Protein AF-A0A0F9T1Z7-F1 (afdb_monomer_lite)

Secondary structure (DSSP, 8-state):
-HHHHHHHHHHH-HHHHS-PPP----HHHHHHHHHHHHHHHHHHHHHHHHT-----HHHHTSSS--TTHHHHHTT---SSSSPPTT----S-SS--

Structure (mmCIF, N/CA/C/O backbone):
data_AF-A0A0F9T1Z7-F1
#
_entry.id   AF-A0A0F9T1Z7-F1
#
loop_
_atom_site.group_PDB
_atom_site.id
_atom_site.type_symbol
_atom_site.label_atom_id
_atom_site.label_alt_id
_atom_site.label_comp_id
_atom_site.label_asym_id
_atom_site.label_entity_id
_atom_site.label_seq_id
_atom_site.pdbx_PDB_ins_cod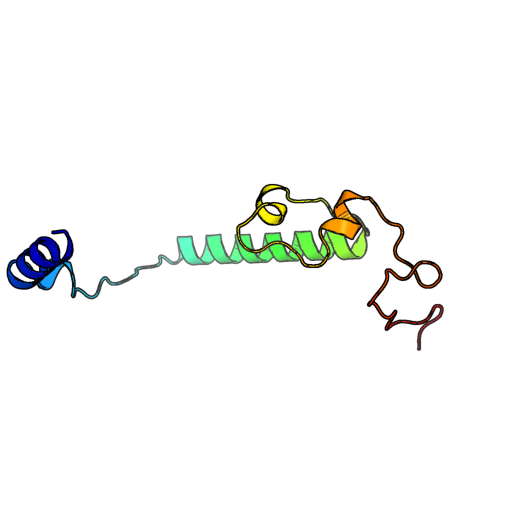e
_atom_site.Cartn_x
_atom_site.Cartn_y
_atom_site.Cartn_z
_atom_site.occupancy
_atom_site.B_iso_or_equiv
_atom_site.auth_seq_id
_atom_site.auth_comp_id
_atom_site.auth_asym_id
_atom_site.auth_atom_id
_atom_site.pdbx_PDB_model_num
ATOM 1 N N . MET A 1 1 ? -33.522 -20.330 5.017 1.00 64.75 1 MET A N 1
ATOM 2 C CA . MET A 1 1 ? -33.971 -18.917 5.010 1.00 64.75 1 MET A CA 1
ATOM 3 C C . MET A 1 1 ? -33.042 -18.062 5.872 1.00 64.75 1 MET A C 1
ATOM 5 O O . MET A 1 1 ? -33.165 -18.065 7.090 1.00 64.75 1 MET A O 1
ATOM 9 N N . PHE A 1 2 ? -32.063 -17.381 5.273 1.00 84.44 2 PHE A N 1
ATOM 10 C CA . PHE A 1 2 ? -31.152 -16.493 6.012 1.00 84.44 2 PHE A CA 1
ATOM 11 C C . PHE A 1 2 ? -31.786 -15.115 6.264 1.00 84.44 2 PHE A C 1
ATOM 13 O O . PHE A 1 2 ? -31.840 -14.679 7.407 1.00 84.44 2 PHE A O 1
ATOM 20 N N . GLY A 1 3 ? -32.390 -14.509 5.234 1.00 88.56 3 GLY A N 1
ATOM 21 C CA . GLY A 1 3 ? -33.011 -13.182 5.331 1.00 88.56 3 GLY A CA 1
ATOM 22 C C . GLY A 1 3 ? -34.116 -13.069 6.386 1.00 88.56 3 GLY A C 1
ATOM 23 O O . GLY A 1 3 ? -34.127 -12.110 7.141 1.00 88.56 3 GLY A O 1
ATOM 24 N N . ALA A 1 4 ? -34.987 -14.076 6.521 1.00 91.88 4 ALA A N 1
ATOM 25 C CA . ALA A 1 4 ? -36.048 -14.062 7.537 1.00 91.88 4 ALA A CA 1
ATOM 26 C C . ALA A 1 4 ? -35.505 -14.097 8.979 1.00 91.88 4 ALA A C 1
ATOM 28 O O . ALA A 1 4 ? -36.084 -13.487 9.872 1.00 91.88 4 ALA A O 1
ATOM 29 N N . ARG A 1 5 ? -34.377 -14.788 9.206 1.00 90.69 5 ARG A N 1
ATOM 30 C CA . ARG A 1 5 ? -33.713 -14.830 10.519 1.00 90.69 5 ARG A CA 1
ATOM 31 C C . ARG A 1 5 ? -33.014 -13.511 10.830 1.00 90.69 5 ARG A C 1
ATOM 33 O O . ARG A 1 5 ? -33.138 -13.026 11.944 1.00 90.69 5 ARG A O 1
ATOM 40 N N . LEU A 1 6 ? -32.338 -12.928 9.839 1.00 92.38 6 LEU A N 1
ATOM 41 C CA . LEU A 1 6 ? -31.686 -11.626 9.976 1.00 92.38 6 LEU A CA 1
ATOM 42 C C . LEU A 1 6 ? -32.707 -10.510 10.225 1.00 92.38 6 LEU A C 1
ATOM 44 O O . LEU A 1 6 ? -32.510 -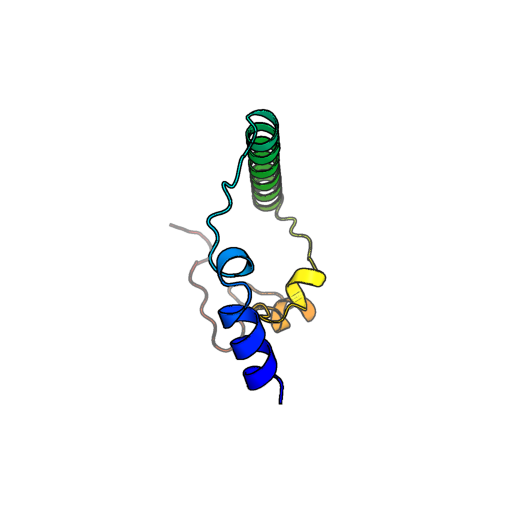9.700 11.118 1.00 92.38 6 LEU A O 1
ATOM 48 N N . LEU A 1 7 ? -33.820 -10.496 9.485 1.00 93.25 7 LEU A N 1
ATOM 49 C CA . LEU A 1 7 ? -34.882 -9.510 9.682 1.00 93.25 7 LEU A CA 1
ATOM 50 C C . LEU A 1 7 ? -35.472 -9.607 11.091 1.00 93.25 7 LEU A C 1
ATOM 52 O O . LEU A 1 7 ? -35.624 -8.585 11.750 1.00 93.25 7 LEU A O 1
ATOM 56 N N . LYS A 1 8 ? -35.745 -10.830 11.561 1.00 94.44 8 LYS A N 1
ATOM 57 C CA . LYS A 1 8 ? -36.222 -11.069 12.924 1.00 94.44 8 LYS A CA 1
ATOM 58 C C . LYS A 1 8 ? -35.234 -10.533 13.970 1.00 94.44 8 LYS A C 1
ATOM 60 O O . LYS A 1 8 ? -35.646 -9.798 14.860 1.00 94.44 8 LYS A O 1
ATOM 65 N N . ASP A 1 9 ? -33.944 -10.826 13.827 1.00 94.44 9 ASP A N 1
ATOM 66 C CA . ASP A 1 9 ? -32.916 -10.371 14.774 1.00 94.44 9 ASP A CA 1
ATOM 67 C C . ASP A 1 9 ? -32.728 -8.841 14.745 1.00 94.44 9 ASP A C 1
ATOM 69 O O . ASP A 1 9 ? -32.607 -8.216 15.794 1.00 94.44 9 ASP A O 1
ATOM 73 N N . ILE A 1 10 ? -32.809 -8.208 13.567 1.00 94.38 10 ILE A N 1
ATOM 74 C CA . ILE A 1 10 ? -32.801 -6.740 13.434 1.00 94.38 10 ILE A CA 1
ATOM 75 C C . ILE A 1 10 ? -34.020 -6.119 14.126 1.00 94.38 10 ILE A C 1
ATOM 77 O O . ILE A 1 10 ? -33.889 -5.082 14.770 1.00 94.38 10 ILE A O 1
ATOM 81 N N . THR A 1 11 ? -35.204 -6.732 14.008 1.00 93.25 11 THR A N 1
ATOM 82 C CA . THR A 1 11 ? -36.411 -6.231 14.685 1.00 93.25 11 THR A CA 1
ATOM 83 C C . THR A 1 11 ? -36.381 -6.451 16.195 1.00 93.25 11 THR A C 1
ATOM 85 O O . THR A 1 11 ? -36.933 -5.638 16.928 1.00 93.25 11 THR A O 1
ATOM 88 N N . GLU A 1 12 ? -35.749 -7.529 16.665 1.00 95.50 12 GLU A N 1
ATOM 89 C CA . GLU A 1 12 ? -35.660 -7.866 18.090 1.00 95.50 12 GLU A CA 1
ATOM 90 C C . GLU A 1 12 ? -34.543 -7.092 18.808 1.00 95.50 12 GLU A C 1
ATOM 92 O O . GLU A 1 12 ? -34.658 -6.852 20.008 1.00 95.50 12 GLU A O 1
ATOM 97 N N . ARG A 1 13 ? -33.472 -6.705 18.097 1.00 93.12 13 ARG A N 1
ATOM 98 C CA . ARG A 1 13 ? -32.280 -6.030 18.650 1.00 93.12 13 ARG A CA 1
ATOM 99 C C . ARG A 1 13 ? -31.760 -4.906 17.736 1.00 93.12 13 ARG A C 1
ATOM 101 O O . ARG A 1 13 ? -30.600 -4.948 17.301 1.00 93.12 13 ARG A O 1
ATOM 108 N N . PRO A 1 14 ? -32.582 -3.899 17.397 1.00 91.25 14 PRO A N 1
ATOM 109 C CA . PRO A 1 14 ? -32.208 -2.857 16.439 1.00 91.25 14 PRO A CA 1
ATOM 110 C C . PRO A 1 14 ? -30.951 -2.075 16.852 1.00 91.25 14 PRO A C 1
ATOM 112 O O . PRO A 1 14 ? -30.139 -1.720 15.999 1.00 91.25 14 PRO A O 1
ATOM 115 N N . GLU A 1 15 ? -30.722 -1.869 18.148 1.00 90.75 15 GLU A N 1
ATOM 116 C CA . GLU A 1 15 ? -29.550 -1.185 18.709 1.0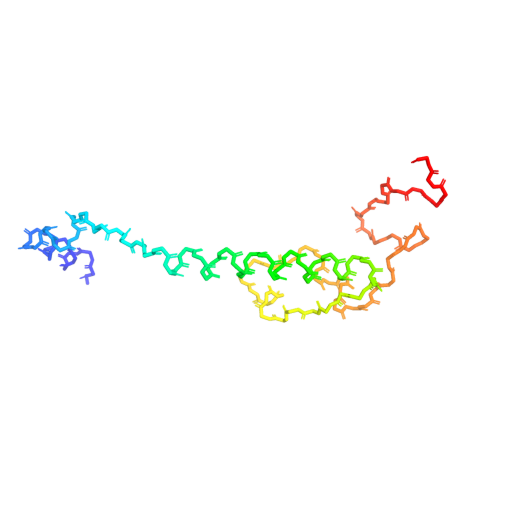0 90.75 15 GLU A CA 1
ATOM 117 C C . GLU A 1 15 ? -28.219 -1.911 18.467 1.00 90.75 15 GLU A C 1
ATOM 119 O O . GLU A 1 15 ? -27.156 -1.292 18.514 1.00 90.75 15 GLU A O 1
ATOM 124 N N . PHE A 1 16 ? -28.247 -3.217 18.189 1.00 89.31 16 PHE A N 1
ATOM 125 C CA . PHE A 1 16 ? -27.040 -3.954 17.822 1.00 89.31 16 PHE A CA 1
ATOM 126 C C . PHE A 1 16 ? -26.574 -3.603 16.402 1.00 89.31 16 PHE A C 1
ATOM 128 O O . PHE A 1 16 ? -25.372 -3.507 16.156 1.00 89.31 16 PHE A O 1
ATOM 135 N N . TYR A 1 17 ? -27.522 -3.384 15.488 1.00 90.06 17 TYR A N 1
ATOM 136 C CA . TYR A 1 17 ? -27.265 -3.144 14.066 1.00 90.06 17 TYR A CA 1
ATOM 137 C C . TYR A 1 17 ? -27.168 -1.657 13.718 1.00 90.06 17 TYR A C 1
ATOM 139 O O . TYR A 1 17 ? -26.371 -1.272 12.865 1.00 90.06 17 TYR A O 1
ATOM 147 N N . PHE A 1 18 ? -27.950 -0.813 14.389 1.00 90.06 18 PHE A N 1
ATOM 148 C CA . PHE A 1 18 ? -28.038 0.621 14.122 1.00 90.06 18 PHE A CA 1
ATOM 149 C C . PHE A 1 18 ? -27.467 1.425 15.287 1.00 90.06 18 PHE A C 1
ATOM 151 O O . PHE A 1 18 ? -28.158 2.219 15.923 1.00 90.06 18 PHE A O 1
ATOM 158 N N . ARG A 1 19 ? -26.182 1.209 15.574 1.00 87.31 19 ARG A N 1
ATOM 159 C CA . ARG A 1 19 ? -25.441 1.999 16.561 1.00 87.31 19 ARG A CA 1
ATOM 160 C C . ARG A 1 19 ? -24.367 2.845 15.904 1.00 87.31 19 ARG A C 1
ATOM 162 O O . ARG A 1 19 ? -23.615 2.371 15.057 1.00 87.31 19 ARG A O 1
ATOM 169 N N . CYS A 1 20 ? -24.238 4.074 16.386 1.00 86.88 20 CYS A N 1
ATOM 170 C CA . CYS A 1 20 ? -23.031 4.858 16.182 1.00 86.88 20 CYS A CA 1
ATOM 171 C C . CYS A 1 20 ? -21.975 4.364 17.173 1.00 86.88 20 CYS A C 1
ATOM 173 O O . CYS A 1 20 ? -22.199 4.366 18.385 1.00 86.88 20 CYS A O 1
ATOM 175 N N . ILE A 1 21 ? -20.839 3.906 16.658 1.00 85.62 21 ILE A N 1
ATOM 176 C CA . ILE A 1 21 ? -19.659 3.621 17.471 1.00 85.62 21 ILE A CA 1
ATOM 177 C C . ILE A 1 21 ? -18.700 4.771 17.236 1.00 85.62 21 ILE A C 1
ATOM 179 O O . ILE A 1 21 ? -18.311 5.035 16.100 1.00 85.62 21 ILE A O 1
ATOM 183 N N . GLU A 1 22 ? -18.348 5.464 18.311 1.00 87.38 22 GLU A N 1
ATOM 184 C CA . GLU A 1 22 ? -17.304 6.470 18.248 1.00 87.38 22 GLU A CA 1
ATOM 185 C C . GLU A 1 22 ? -15.973 5.776 17.954 1.00 87.38 22 GLU A C 1
ATOM 187 O O . GLU A 1 22 ? -15.535 4.887 18.688 1.00 87.38 22 GLU A O 1
ATOM 192 N N . LEU A 1 23 ? -15.351 6.152 16.840 1.00 87.38 23 LEU A N 1
ATOM 193 C CA . LEU A 1 23 ? -14.013 5.697 16.501 1.00 87.38 23 LEU A CA 1
ATOM 194 C C . LEU A 1 23 ? -13.018 6.614 17.198 1.00 87.38 23 LEU A C 1
ATOM 196 O O . LEU A 1 23 ? -12.625 7.645 16.657 1.00 87.38 23 LEU A O 1
ATOM 200 N N . THR A 1 24 ? -12.625 6.243 18.410 1.00 90.06 24 THR A N 1
ATOM 201 C CA . THR A 1 24 ? -11.585 6.968 19.130 1.00 90.06 24 THR A CA 1
ATOM 202 C C . THR A 1 24 ? -10.216 6.616 18.547 1.00 90.06 24 THR A C 1
ATOM 204 O O . THR A 1 24 ? -9.890 5.452 18.301 1.00 90.06 24 THR A O 1
ATOM 207 N N . ARG A 1 25 ? -9.423 7.653 18.271 1.00 93.12 25 ARG A N 1
ATOM 208 C CA . ARG A 1 25 ? -8.010 7.548 17.903 1.00 93.12 25 ARG A CA 1
ATOM 209 C C . ARG A 1 25 ? -7.221 8.352 18.911 1.00 93.12 25 ARG A C 1
ATOM 211 O O . ARG A 1 25 ? -7.499 9.529 19.117 1.00 93.12 25 ARG A O 1
ATOM 218 N N . THR A 1 26 ? -6.282 7.701 19.569 1.00 96.19 26 THR A N 1
ATOM 219 C CA . THR A 1 26 ? -5.382 8.355 20.513 1.00 96.19 26 THR A CA 1
ATOM 220 C C . THR A 1 26 ? -4.304 9.126 19.760 1.00 96.19 26 THR A C 1
ATOM 222 O O . THR A 1 26 ? -3.909 8.747 18.656 1.00 96.19 26 THR A O 1
ATOM 225 N N . ASP A 1 27 ? -3.758 10.170 20.380 1.00 96.62 27 ASP A N 1
ATOM 226 C CA . ASP A 1 27 ? -2.634 10.921 19.804 1.00 96.62 27 ASP A CA 1
ATOM 227 C C . ASP A 1 27 ? -1.421 10.018 19.519 1.00 96.62 27 ASP A C 1
ATOM 229 O O . ASP A 1 27 ? -0.683 10.230 18.558 1.00 96.62 27 ASP A O 1
ATOM 233 N N . ALA A 1 28 ? -1.231 8.974 20.334 1.00 97.06 28 ALA A N 1
ATOM 234 C CA . ALA A 1 28 ? -0.176 7.986 20.140 1.00 97.06 28 ALA A CA 1
ATOM 235 C C . ALA A 1 28 ? -0.382 7.157 18.860 1.00 97.06 28 ALA A C 1
ATOM 237 O O . ALA A 1 28 ? 0.570 6.968 18.105 1.00 97.06 28 ALA A O 1
ATOM 238 N N . GLU A 1 29 ? -1.611 6.703 18.591 1.00 97.06 29 GLU A N 1
ATOM 239 C CA . GLU A 1 29 ? -1.951 5.990 17.350 1.00 97.06 29 GLU A CA 1
ATOM 240 C C . GLU A 1 29 ? -1.787 6.892 16.126 1.00 97.06 29 GLU A C 1
ATOM 242 O O . GLU A 1 29 ? -1.227 6.464 15.120 1.00 97.06 29 GLU A O 1
ATOM 247 N N . LEU A 1 30 ? -2.227 8.151 16.218 1.00 96.94 30 LEU A N 1
ATOM 248 C CA . LEU A 1 30 ? -2.080 9.114 15.126 1.00 96.94 30 LEU A CA 1
ATOM 249 C C . LEU A 1 30 ? -0.606 9.373 14.803 1.00 96.94 30 LEU A C 1
ATOM 251 O O . LEU A 1 30 ? -0.227 9.375 13.635 1.00 96.94 30 LEU A O 1
ATOM 255 N N . LYS A 1 31 ? 0.238 9.522 15.828 1.00 97.81 31 LYS A N 1
ATOM 256 C CA . LYS A 1 31 ? 1.679 9.718 15.651 1.00 97.81 31 LYS A CA 1
ATOM 257 C C . LYS A 1 31 ? 2.379 8.481 15.086 1.00 97.81 31 LYS A C 1
ATOM 259 O O . LYS A 1 31 ? 3.286 8.614 14.267 1.00 97.81 31 LYS A O 1
ATOM 264 N N . ALA A 1 32 ? 1.976 7.285 15.512 1.00 97.88 32 ALA A N 1
ATOM 265 C CA . ALA A 1 32 ? 2.489 6.044 14.936 1.00 97.88 32 ALA A CA 1
ATOM 266 C C . ALA A 1 32 ? 2.130 5.948 13.445 1.00 97.88 32 ALA A C 1
ATOM 268 O O . ALA A 1 32 ? 3.002 5.691 12.619 1.00 97.88 32 ALA A O 1
ATOM 269 N N . PHE A 1 33 ? 0.880 6.255 13.094 1.00 97.25 33 PHE A N 1
ATOM 270 C CA . PHE A 1 33 ? 0.422 6.257 11.708 1.00 97.25 33 PHE A CA 1
ATOM 271 C C . PHE A 1 33 ? 1.131 7.312 10.844 1.00 97.25 33 PHE A C 1
ATOM 273 O O . PHE A 1 33 ? 1.503 7.039 9.704 1.00 97.25 33 PHE A O 1
ATOM 280 N N . GLU A 1 34 ? 1.382 8.508 11.383 1.00 98.19 34 GLU A N 1
ATOM 281 C CA . GLU A 1 34 ? 2.181 9.536 10.707 1.00 98.19 34 GLU A CA 1
ATOM 282 C C . GLU A 1 34 ? 3.585 9.020 10.358 1.00 98.19 34 GLU A C 1
ATOM 284 O O . GLU A 1 34 ? 4.059 9.209 9.234 1.00 98.19 34 GLU A O 1
ATOM 289 N N . GLN A 1 35 ? 4.232 8.320 11.295 1.00 98.38 35 GLN A N 1
ATOM 290 C CA . GLN A 1 35 ? 5.547 7.731 11.061 1.00 98.38 35 GLN A CA 1
ATOM 291 C C . GLN A 1 35 ? 5.503 6.642 9.979 1.00 98.38 35 GLN A C 1
ATOM 293 O O . GLN A 1 35 ? 6.365 6.630 9.101 1.00 98.38 35 GLN A O 1
ATOM 298 N N . GLU A 1 36 ? 4.484 5.778 9.983 1.00 98.38 36 GLU A N 1
ATOM 299 C CA . GLU A 1 36 ? 4.298 4.757 8.942 1.00 98.38 36 GLU A CA 1
ATOM 300 C C . GLU A 1 36 ? 4.177 5.385 7.544 1.00 98.38 36 GLU A C 1
ATOM 302 O O . GLU A 1 36 ? 4.835 4.945 6.598 1.00 98.38 36 GLU A O 1
ATOM 307 N N . LEU A 1 37 ? 3.393 6.460 7.407 1.00 98.31 37 LEU A N 1
ATOM 308 C CA . LEU A 1 37 ? 3.263 7.192 6.143 1.00 98.31 37 LEU A CA 1
ATOM 309 C C . LEU A 1 37 ? 4.595 7.801 5.692 1.00 98.31 37 LEU A C 1
ATOM 311 O O . LEU A 1 37 ? 4.937 7.755 4.503 1.00 98.31 37 LEU A O 1
ATOM 315 N N . TYR A 1 38 ? 5.356 8.365 6.629 1.00 98.31 38 TYR A N 1
ATOM 316 C CA . TYR A 1 38 ? 6.674 8.913 6.338 1.00 98.31 38 TYR A CA 1
ATOM 317 C C . TYR A 1 38 ? 7.644 7.832 5.847 1.00 98.31 38 TYR A C 1
ATOM 319 O O . TYR A 1 38 ? 8.336 8.038 4.844 1.00 98.31 38 TYR A O 1
ATOM 327 N N . ASP A 1 39 ? 7.659 6.669 6.492 1.00 98.31 39 ASP A N 1
ATOM 328 C CA . ASP A 1 39 ? 8.530 5.552 6.127 1.00 98.31 39 ASP A CA 1
ATOM 329 C C . ASP A 1 39 ? 8.189 5.000 4.736 1.00 98.31 39 ASP A C 1
ATOM 331 O O . ASP A 1 39 ? 9.092 4.774 3.921 1.00 98.31 39 ASP A O 1
ATOM 335 N N . ILE A 1 40 ? 6.895 4.883 4.411 1.00 97.44 40 ILE A N 1
ATOM 336 C CA . ILE A 1 40 ? 6.418 4.525 3.065 1.00 97.44 40 ILE A CA 1
ATOM 337 C C . ILE A 1 40 ? 6.941 5.529 2.030 1.00 97.44 40 ILE A C 1
ATOM 339 O O . ILE A 1 40 ? 7.519 5.138 1.012 1.00 97.44 40 ILE A O 1
ATOM 343 N N . CYS A 1 41 ? 6.803 6.829 2.299 1.00 97.88 41 CYS A N 1
ATOM 344 C CA . CYS A 1 41 ? 7.285 7.880 1.403 1.00 97.88 41 CYS A CA 1
ATOM 345 C C . CYS A 1 41 ? 8.806 7.796 1.193 1.00 97.88 41 CYS A C 1
ATOM 347 O O . CYS A 1 41 ? 9.294 7.873 0.060 1.00 97.88 41 CYS A O 1
ATOM 349 N N . LYS A 1 42 ? 9.577 7.579 2.264 1.00 98.19 42 LYS A N 1
ATOM 350 C CA . LYS A 1 42 ? 11.035 7.422 2.175 1.00 98.19 42 LYS A CA 1
ATOM 351 C C . LYS A 1 42 ? 11.447 6.198 1.379 1.00 98.19 42 LYS A C 1
ATOM 353 O O . LYS A 1 42 ? 12.387 6.291 0.585 1.00 98.19 42 LYS A O 1
ATOM 358 N N . ASN A 1 43 ? 10.739 5.088 1.542 1.00 96.75 43 ASN A N 1
ATOM 359 C CA . ASN A 1 43 ? 10.969 3.887 0.755 1.00 96.75 43 ASN A CA 1
ATOM 360 C C . ASN A 1 43 ? 10.723 4.144 -0.744 1.00 96.75 43 ASN A C 1
ATOM 362 O O . ASN A 1 43 ? 11.609 3.883 -1.561 1.00 96.75 43 ASN A O 1
ATOM 366 N N . MET A 1 44 ? 9.598 4.775 -1.099 1.00 96.00 44 MET A N 1
ATOM 367 C CA . MET A 1 44 ? 9.286 5.140 -2.488 1.00 96.00 44 MET A CA 1
ATOM 368 C C . MET A 1 44 ? 10.348 6.066 -3.096 1.00 96.00 44 MET A C 1
ATOM 370 O O . MET A 1 44 ? 10.842 5.815 -4.196 1.00 96.00 44 MET A O 1
ATOM 374 N N . GLN A 1 45 ? 10.765 7.108 -2.368 1.00 97.31 45 GLN A N 1
ATOM 375 C CA . GLN A 1 45 ? 11.827 8.019 -2.814 1.00 97.31 45 GLN A CA 1
ATOM 376 C C . GLN A 1 45 ? 13.156 7.288 -3.041 1.00 97.31 45 GLN A C 1
ATOM 378 O O . GLN A 1 45 ? 13.873 7.570 -4.005 1.00 97.31 45 GLN A O 1
ATOM 383 N N . PHE A 1 46 ? 13.496 6.339 -2.166 1.00 96.81 46 PHE A N 1
ATOM 384 C CA . PHE A 1 46 ? 14.687 5.514 -2.328 1.00 96.81 46 PHE A CA 1
ATOM 385 C C . PHE A 1 46 ? 14.612 4.644 -3.589 1.00 96.81 46 PHE A C 1
ATOM 387 O O . PHE A 1 46 ? 15.588 4.601 -4.343 1.00 96.81 46 PHE A O 1
ATOM 394 N N . MET A 1 47 ? 13.478 3.992 -3.848 1.00 96.06 47 MET A N 1
ATOM 395 C CA . MET A 1 47 ? 13.276 3.157 -5.038 1.00 96.06 47 MET A CA 1
ATOM 396 C C . MET A 1 47 ? 13.400 3.970 -6.327 1.00 96.06 47 MET A C 1
ATOM 398 O O . MET A 1 47 ? 14.152 3.580 -7.218 1.00 96.06 47 MET A O 1
ATOM 402 N N . ILE A 1 48 ? 12.762 5.145 -6.386 1.00 94.56 48 ILE A N 1
ATOM 403 C CA . ILE A 1 48 ? 12.848 6.060 -7.535 1.00 94.56 48 ILE A CA 1
ATOM 404 C C . ILE A 1 48 ? 14.301 6.462 -7.798 1.00 94.56 48 ILE A C 1
ATOM 406 O O . ILE A 1 48 ? 14.788 6.338 -8.917 1.00 94.56 48 ILE A O 1
ATOM 410 N N . ARG A 1 49 ? 15.022 6.906 -6.761 1.00 95.50 49 ARG A N 1
ATOM 411 C CA . ARG A 1 49 ? 16.412 7.364 -6.903 1.00 95.50 49 ARG A CA 1
ATOM 412 C C . ARG A 1 49 ? 17.379 6.236 -7.264 1.00 95.50 49 ARG A C 1
ATOM 414 O O . ARG A 1 49 ? 18.350 6.473 -7.972 1.00 95.50 49 ARG A O 1
ATOM 421 N N . SER A 1 50 ? 17.168 5.038 -6.724 1.00 95.38 50 SER A N 1
ATOM 422 C CA . SER A 1 50 ? 18.060 3.895 -6.951 1.00 95.38 50 SER A CA 1
ATOM 423 C C . SER A 1 50 ? 17.719 3.098 -8.210 1.00 95.38 50 SER A C 1
ATOM 425 O O . SER A 1 50 ? 18.532 2.278 -8.633 1.00 95.38 50 SER A O 1
ATOM 427 N N . GLY A 1 51 ? 16.530 3.301 -8.785 1.00 90.88 51 GLY A N 1
ATOM 428 C CA . GLY A 1 51 ? 16.005 2.488 -9.879 1.00 90.88 51 GLY A CA 1
ATOM 429 C C . GLY A 1 51 ? 15.727 1.035 -9.479 1.00 90.88 51 GLY A C 1
ATOM 430 O O . GLY A 1 51 ? 15.643 0.169 -10.345 1.00 90.88 51 GLY A O 1
ATOM 431 N N . ARG A 1 52 ? 15.637 0.734 -8.176 1.00 88.81 52 ARG A N 1
ATOM 432 C CA . ARG A 1 52 ? 15.454 -0.628 -7.656 1.00 88.81 52 ARG A CA 1
ATOM 433 C C . ARG A 1 52 ? 14.036 -0.793 -7.139 1.00 88.81 52 ARG A C 1
ATOM 435 O O . ARG A 1 52 ? 13.704 -0.270 -6.079 1.00 88.81 52 ARG A O 1
ATOM 442 N N . PHE A 1 53 ? 13.230 -1.551 -7.871 1.00 89.19 53 PHE A N 1
ATOM 443 C CA . PHE A 1 53 ? 11.844 -1.846 -7.528 1.00 89.19 53 PHE A CA 1
ATOM 444 C C . PHE A 1 53 ? 11.723 -3.333 -7.196 1.00 89.19 53 PHE A C 1
ATOM 446 O O . PHE A 1 53 ? 12.060 -4.179 -8.022 1.00 89.19 53 PHE A O 1
ATOM 453 N N . TYR A 1 54 ? 11.300 -3.650 -5.973 1.00 89.25 54 TYR A N 1
ATOM 454 C CA . TYR A 1 54 ? 10.999 -5.023 -5.567 1.00 89.25 54 TYR A CA 1
ATOM 455 C C . TYR A 1 54 ? 9.534 -5.356 -5.876 1.00 89.25 54 TYR A C 1
ATOM 457 O O . TYR A 1 54 ? 8.686 -4.465 -5.919 1.00 89.25 54 TYR A O 1
ATOM 465 N N . THR A 1 55 ? 9.238 -6.635 -6.102 1.00 88.00 55 THR A N 1
ATOM 466 C CA . THR A 1 55 ? 7.869 -7.108 -6.345 1.00 88.00 55 THR A CA 1
ATOM 467 C C . THR A 1 55 ? 7.152 -7.415 -5.030 1.00 88.00 55 THR A C 1
ATOM 469 O O . THR A 1 55 ? 7.778 -7.608 -3.985 1.00 88.00 55 THR A O 1
ATOM 472 N N . ASN A 1 56 ? 5.819 -7.443 -5.073 1.00 90.38 56 ASN A N 1
ATOM 473 C CA . ASN A 1 56 ? 4.974 -7.857 -3.957 1.00 90.38 56 ASN A CA 1
ATOM 474 C C . ASN A 1 56 ? 3.917 -8.842 -4.466 1.00 90.38 56 ASN A C 1
ATOM 476 O O . ASN A 1 56 ? 2.835 -8.433 -4.884 1.00 90.38 56 ASN A O 1
ATOM 480 N N . GLU A 1 57 ? 4.232 -10.136 -4.408 1.00 90.56 57 GLU A N 1
ATOM 481 C CA . GLU A 1 57 ? 3.384 -11.197 -4.969 1.00 90.56 57 GLU A CA 1
ATOM 482 C C . GLU A 1 57 ? 1.971 -11.219 -4.371 1.00 90.56 57 GLU A C 1
ATOM 484 O O . GLU A 1 57 ? 1.001 -11.475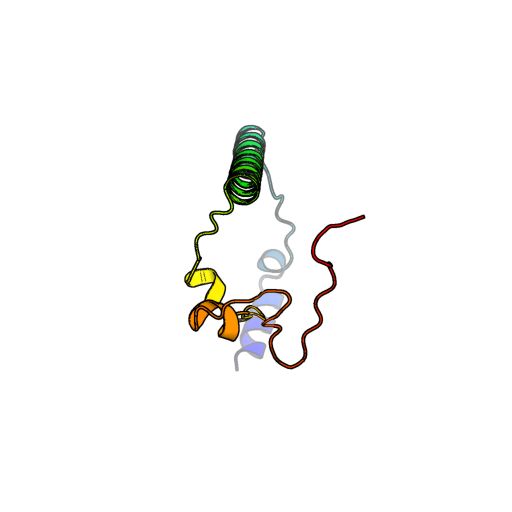 -5.081 1.00 90.56 57 GLU A O 1
ATOM 489 N N . HIS A 1 58 ? 1.820 -10.865 -3.089 1.00 92.44 58 HIS A N 1
ATOM 490 C CA . HIS A 1 58 ? 0.501 -10.773 -2.458 1.00 92.44 58 HIS A CA 1
ATOM 491 C C . HIS A 1 58 ? -0.392 -9.716 -3.114 1.00 92.44 58 HIS A C 1
ATOM 493 O O . HIS A 1 58 ? -1.601 -9.911 -3.209 1.00 92.44 58 HIS A O 1
ATOM 499 N N . ALA A 1 59 ? 0.193 -8.603 -3.559 1.00 91.06 59 ALA A N 1
ATOM 500 C CA . ALA A 1 59 ? -0.536 -7.574 -4.291 1.00 91.06 59 ALA A CA 1
ATOM 501 C C . ALA A 1 59 ? -0.744 -7.968 -5.762 1.00 91.06 59 ALA A C 1
ATOM 503 O O . ALA A 1 59 ? -1.798 -7.677 -6.321 1.00 91.06 59 ALA A O 1
ATOM 504 N N . CYS A 1 60 ? 0.226 -8.650 -6.378 1.00 91.38 60 CYS A N 1
ATOM 505 C CA . CYS A 1 60 ? 0.127 -9.115 -7.763 1.00 91.38 60 CYS A CA 1
ATOM 506 C C . CYS A 1 60 ? -1.014 -10.128 -7.961 1.00 91.38 60 CYS A C 1
ATOM 508 O O . CYS A 1 60 ? -1.735 -10.046 -8.953 1.00 91.38 60 CYS A O 1
ATOM 510 N N . GLU A 1 61 ? -1.219 -11.028 -6.998 1.00 92.38 61 GLU A N 1
ATOM 511 C CA . GLU A 1 61 ? -2.233 -12.092 -7.048 1.00 92.38 61 GLU A CA 1
ATOM 512 C C . GLU A 1 61 ? -3.555 -11.727 -6.343 1.00 92.38 61 GLU A C 1
ATOM 514 O O . GLU A 1 61 ? -4.413 -12.586 -6.122 1.00 92.38 61 GLU A O 1
ATOM 519 N N . ALA A 1 62 ? -3.750 -10.454 -5.987 1.00 92.50 62 ALA A N 1
ATOM 520 C CA . ALA A 1 62 ? -5.006 -9.975 -5.420 1.00 92.50 62 ALA A CA 1
ATOM 521 C C . ALA A 1 62 ? -6.170 -10.062 -6.431 1.00 92.50 62 ALA A C 1
ATOM 523 O O . ALA A 1 62 ? -5.979 -10.241 -7.635 1.00 92.50 62 ALA A O 1
ATOM 524 N N . THR A 1 63 ? -7.407 -9.894 -5.944 1.00 93.94 63 THR A N 1
ATOM 525 C CA . THR A 1 63 ? -8.634 -9.963 -6.764 1.00 93.94 63 THR A CA 1
ATOM 526 C C . THR A 1 63 ? -8.591 -9.049 -7.991 1.00 93.94 63 THR A C 1
ATOM 528 O O . THR A 1 63 ? -9.079 -9.422 -9.055 1.00 93.94 63 THR A O 1
ATOM 531 N N . PHE A 1 64 ? -8.003 -7.860 -7.848 1.00 91.44 64 PHE A N 1
ATOM 532 C CA . PHE A 1 64 ? -7.804 -6.908 -8.936 1.00 91.44 64 PHE A CA 1
ATOM 533 C C . PHE A 1 64 ? -6.320 -6.869 -9.277 1.00 91.44 64 PHE A C 1
ATOM 535 O O . PHE A 1 64 ? -5.521 -6.289 -8.540 1.00 91.44 64 PHE A O 1
ATOM 542 N N . ARG A 1 65 ? -5.962 -7.542 -10.369 1.00 89.12 65 ARG A N 1
ATOM 543 C CA . ARG A 1 65 ? -4.575 -7.661 -10.816 1.00 89.12 65 ARG A CA 1
ATOM 544 C C . ARG A 1 65 ? -4.122 -6.393 -11.525 1.00 89.12 65 ARG A C 1
ATOM 546 O O . ARG A 1 65 ? -4.924 -5.656 -12.087 1.00 89.12 65 ARG A O 1
ATOM 553 N N . CYS A 1 66 ? -2.816 -6.166 -11.497 1.00 90.62 66 CYS A N 1
ATOM 554 C CA . CYS A 1 66 ? -2.177 -5.091 -12.243 1.00 90.62 66 CYS A CA 1
ATOM 555 C C . CYS A 1 66 ? -2.308 -5.329 -13.757 1.00 90.62 66 CYS A C 1
ATOM 557 O O . CYS A 1 66 ? -1.997 -6.424 -14.223 1.00 90.62 66 CYS A O 1
ATOM 559 N N . ASP A 1 67 ? -2.656 -4.292 -14.523 1.00 89.25 67 ASP A N 1
ATOM 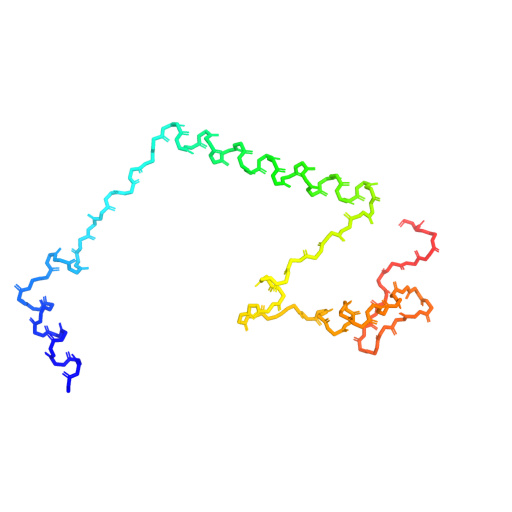560 C CA . ASP A 1 67 ? -2.729 -4.348 -15.996 1.00 89.25 67 ASP A CA 1
ATOM 561 C C . ASP A 1 67 ? -1.384 -4.706 -16.655 1.00 89.25 67 ASP A C 1
ATOM 563 O O . ASP A 1 67 ? -1.339 -5.132 -17.806 1.00 89.25 67 ASP A O 1
ATOM 567 N N . TYR A 1 68 ? -0.281 -4.544 -15.917 1.00 88.88 68 TYR A N 1
ATOM 568 C CA . TYR A 1 68 ? 1.084 -4.796 -16.382 1.00 88.88 68 TYR A CA 1
ATOM 569 C C . TYR A 1 68 ? 1.662 -6.141 -15.903 1.00 88.88 68 TYR A C 1
ATOM 571 O O . TYR A 1 68 ? 2.875 -6.365 -15.986 1.00 88.88 68 TYR A O 1
ATOM 579 N N . ILE A 1 69 ? 0.836 -7.021 -15.319 1.00 91.06 69 ILE A N 1
ATOM 580 C CA . ILE A 1 69 ? 1.311 -8.262 -14.686 1.00 91.06 69 ILE A CA 1
ATOM 581 C C . ILE A 1 69 ? 1.984 -9.208 -15.686 1.00 91.06 69 ILE A C 1
ATOM 583 O O . ILE A 1 69 ? 3.021 -9.788 -15.371 1.00 91.06 69 ILE A O 1
ATOM 587 N N . GLU A 1 70 ? 1.455 -9.312 -16.908 1.00 89.00 70 GLU A N 1
ATOM 588 C CA . GLU A 1 70 ? 1.999 -10.201 -17.938 1.00 89.00 70 GLU A CA 1
ATOM 589 C C . GLU A 1 70 ? 3.406 -9.768 -18.361 1.00 89.00 70 GLU A C 1
ATOM 591 O O . GLU A 1 70 ? 4.323 -10.587 -18.423 1.00 89.00 70 GLU A O 1
ATOM 596 N N . GLN A 1 71 ? 3.614 -8.472 -18.587 1.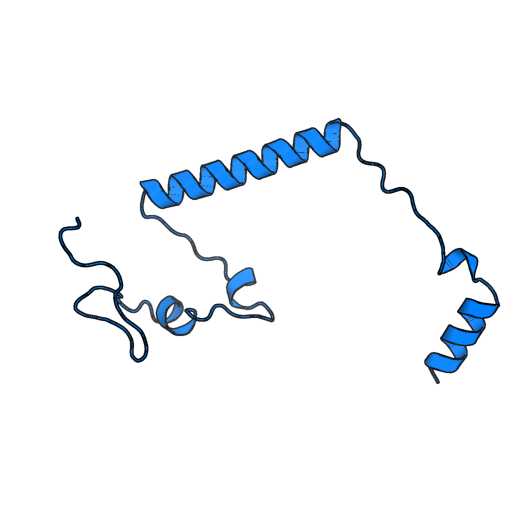00 89.19 71 GLN A N 1
ATOM 597 C CA . GLN A 1 71 ? 4.910 -7.915 -18.968 1.00 89.19 71 GLN A CA 1
ATOM 598 C C . GLN A 1 71 ? 5.915 -8.050 -17.817 1.00 89.19 71 GLN A C 1
ATOM 600 O O . GLN A 1 71 ? 7.077 -8.399 -18.038 1.00 89.19 71 GLN A O 1
ATOM 605 N N . CYS A 1 72 ? 5.457 -7.817 -16.583 1.00 88.94 72 CYS A N 1
ATOM 606 C CA . CYS A 1 72 ? 6.277 -7.902 -15.380 1.00 88.94 72 CYS A CA 1
ATOM 607 C C . CYS A 1 72 ? 6.778 -9.333 -15.121 1.00 88.94 72 CYS A C 1
ATOM 609 O O . CYS A 1 72 ? 7.985 -9.550 -14.994 1.00 88.94 72 CYS A O 1
ATOM 611 N N . TYR A 1 73 ? 5.880 -10.322 -15.101 1.00 90.94 73 TYR A N 1
ATOM 612 C CA . TYR A 1 73 ? 6.226 -11.719 -14.806 1.00 90.94 73 TYR A CA 1
ATOM 613 C C . TYR A 1 73 ? 7.089 -12.360 -15.890 1.00 90.94 73 TYR A C 1
ATOM 615 O O . TYR A 1 73 ? 8.006 -13.122 -15.577 1.00 90.94 73 TYR A O 1
ATOM 623 N N . ASN A 1 74 ? 6.868 -11.994 -17.153 1.00 89.94 74 ASN A N 1
ATOM 624 C CA . ASN A 1 74 ? 7.696 -12.460 -18.262 1.00 89.94 74 ASN A CA 1
ATOM 625 C C . ASN A 1 74 ? 9.029 -11.706 -18.386 1.00 89.94 74 ASN A C 1
ATOM 627 O O . ASN A 1 74 ? 9.806 -11.995 -19.295 1.00 89.94 74 ASN A O 1
ATOM 631 N N . ARG A 1 75 ? 9.315 -10.755 -17.480 1.00 88.12 75 ARG A N 1
ATOM 632 C CA . ARG A 1 75 ? 10.532 -9.926 -17.484 1.00 88.12 75 ARG A CA 1
ATOM 633 C C . ARG A 1 75 ? 10.785 -9.283 -18.849 1.00 88.12 75 ARG A C 1
ATOM 635 O O . ARG A 1 75 ? 11.924 -9.229 -19.313 1.00 88.12 75 ARG A O 1
ATOM 642 N N . MET A 1 76 ? 9.715 -8.823 -19.498 1.00 89.69 76 MET A N 1
ATOM 643 C CA . MET A 1 76 ? 9.819 -8.169 -20.796 1.00 89.69 76 MET A CA 1
ATOM 644 C C . MET A 1 76 ? 10.660 -6.900 -20.663 1.00 89.69 76 MET A C 1
ATOM 646 O O . MET A 1 76 ? 10.458 -6.096 -19.751 1.00 89.69 76 MET A O 1
ATOM 650 N N . GLN A 1 77 ? 11.597 -6.709 -21.587 1.00 85.62 77 GLN A N 1
ATOM 651 C CA . GLN A 1 77 ? 12.296 -5.440 -21.717 1.00 85.62 77 GLN A CA 1
ATOM 652 C C . GLN A 1 77 ? 11.323 -4.425 -22.321 1.00 85.62 77 GLN A C 1
ATOM 654 O O . GLN A 1 77 ? 10.847 -4.618 -23.435 1.00 85.62 77 GLN A O 1
ATOM 659 N N . VAL A 1 78 ? 11.008 -3.372 -21.565 1.00 84.06 78 VAL A N 1
ATOM 660 C CA . VAL A 1 78 ? 10.112 -2.297 -22.003 1.00 84.06 78 VAL A CA 1
ATOM 661 C C . VAL A 1 78 ? 10.932 -1.025 -22.163 1.00 84.06 78 VAL A C 1
ATOM 663 O O . VAL A 1 78 ? 11.330 -0.397 -21.181 1.00 84.06 78 VAL A O 1
ATOM 666 N N . ASP A 1 79 ? 11.197 -0.653 -23.410 1.00 84.25 79 ASP A N 1
ATOM 667 C CA . ASP A 1 79 ? 11.881 0.585 -23.779 1.00 84.25 79 ASP A CA 1
ATOM 668 C C . ASP A 1 79 ? 11.281 1.169 -25.072 1.00 84.25 79 ASP A C 1
ATOM 670 O O . ASP A 1 79 ? 10.223 0.739 -25.526 1.00 84.25 79 ASP A O 1
ATOM 674 N N . GLN A 1 80 ? 11.899 2.210 -25.635 1.00 83.25 80 GLN A N 1
ATOM 675 C CA . GLN A 1 80 ? 11.387 2.875 -26.842 1.00 83.25 80 GLN A CA 1
ATOM 676 C C . GLN A 1 80 ? 11.450 2.012 -28.102 1.00 83.25 80 GLN A C 1
ATOM 678 O O . GLN A 1 80 ? 10.657 2.238 -29.013 1.00 83.25 80 GLN A O 1
ATOM 683 N N . ASP A 1 81 ? 12.369 1.052 -28.144 1.00 85.00 81 ASP A N 1
ATOM 684 C CA . ASP A 1 81 ? 12.555 0.143 -29.271 1.00 85.00 81 ASP A CA 1
ATOM 685 C C . ASP A 1 81 ? 11.721 -1.144 -29.075 1.00 85.00 81 ASP A C 1
ATOM 687 O O . ASP A 1 81 ? 11.377 -1.821 -30.042 1.00 85.00 81 ASP A O 1
ATOM 691 N N . HIS A 1 82 ? 11.328 -1.438 -27.829 1.00 86.19 82 HIS A N 1
ATOM 692 C CA . HIS A 1 82 ? 10.564 -2.616 -27.412 1.00 86.19 82 HIS A CA 1
ATOM 693 C C . HIS A 1 82 ? 9.269 -2.218 -26.685 1.00 86.19 82 HIS A C 1
ATOM 695 O O . HIS A 1 82 ? 9.092 -2.470 -25.490 1.00 86.19 82 HIS A O 1
ATOM 701 N N . VAL A 1 83 ? 8.352 -1.565 -27.402 1.00 88.06 83 VAL A N 1
ATOM 702 C CA . VAL A 1 83 ? 7.033 -1.194 -26.865 1.00 88.06 83 VAL A CA 1
ATOM 703 C C . VAL A 1 83 ? 6.074 -2.388 -26.992 1.00 88.06 83 VAL A C 1
ATOM 705 O O . VAL A 1 83 ? 5.890 -2.875 -28.106 1.00 88.06 83 VAL A O 1
ATOM 708 N N . PRO A 1 84 ? 5.443 -2.862 -25.899 1.00 86.75 84 PRO A N 1
ATOM 709 C CA . PRO A 1 84 ? 4.460 -3.941 -25.969 1.00 86.75 84 PRO A CA 1
ATOM 710 C C . PRO A 1 84 ? 3.235 -3.580 -26.820 1.00 86.75 84 PRO A C 1
ATOM 712 O O . PRO A 1 84 ? 2.825 -2.416 -26.878 1.00 86.75 84 PRO A O 1
ATOM 715 N N . ASP A 1 85 ? 2.612 -4.590 -27.428 1.00 85.75 85 ASP A N 1
ATOM 716 C CA . ASP A 1 85 ? 1.422 -4.411 -28.263 1.00 85.75 85 ASP A CA 1
ATOM 717 C C . ASP A 1 85 ? 0.301 -3.679 -27.510 1.00 85.75 85 ASP A C 1
ATOM 719 O O . ASP A 1 85 ? -0.002 -3.971 -26.353 1.00 85.75 85 ASP A O 1
ATOM 723 N N . GLY A 1 86 ? -0.319 -2.700 -28.172 1.00 86.19 86 GLY A N 1
ATOM 724 C CA . GLY A 1 86 ? -1.385 -1.880 -27.587 1.00 86.19 86 GLY A CA 1
ATOM 725 C C . GLY A 1 86 ? -0.906 -0.735 -26.685 1.00 86.19 86 GLY A C 1
ATOM 726 O O . GLY A 1 86 ? -1.726 0.093 -26.285 1.00 86.19 86 GLY A O 1
ATOM 727 N N . PHE A 1 87 ? 0.398 -0.620 -26.412 1.00 86.50 87 PHE A N 1
ATOM 728 C CA . PHE A 1 87 ? 0.974 0.496 -25.658 1.00 86.50 87 PHE A CA 1
ATOM 729 C C . PHE A 1 87 ? 1.626 1.539 -26.572 1.00 86.50 87 PHE A C 1
ATOM 731 O O . PHE A 1 87 ? 1.960 1.291 -27.729 1.00 86.50 87 PHE A O 1
ATOM 738 N N . LYS A 1 88 ? 1.814 2.749 -26.034 1.00 86.06 88 LYS A N 1
ATOM 739 C CA . LYS A 1 88 ? 2.564 3.831 -26.682 1.00 86.06 88 LYS A CA 1
ATOM 740 C C . LYS A 1 88 ? 3.599 4.396 -25.721 1.00 86.06 88 LYS A C 1
ATOM 742 O O . LYS A 1 88 ? 3.287 4.670 -24.562 1.00 86.06 88 LYS A O 1
ATOM 747 N N . CYS A 1 89 ? 4.815 4.621 -26.205 1.00 84.12 89 CYS A N 1
ATOM 748 C CA . CYS A 1 89 ? 5.818 5.330 -25.424 1.00 84.12 89 CYS A CA 1
ATOM 749 C C . CYS A 1 89 ? 5.492 6.831 -25.421 1.00 84.12 89 CYS A C 1
ATOM 751 O O . CYS A 1 89 ? 5.466 7.466 -26.475 1.00 84.12 89 CYS A O 1
ATOM 753 N N . ILE A 1 90 ? 5.209 7.395 -24.245 1.00 84.25 90 ILE A N 1
ATOM 754 C CA . ILE A 1 90 ? 4.870 8.821 -24.095 1.00 84.25 90 ILE A CA 1
ATOM 755 C C . ILE A 1 90 ? 6.099 9.722 -23.884 1.00 84.25 90 ILE A C 1
ATOM 757 O O . ILE A 1 90 ? 5.972 10.938 -23.977 1.00 84.25 90 ILE A O 1
ATOM 761 N N . PHE A 1 91 ? 7.288 9.149 -23.656 1.00 75.75 91 PHE A N 1
ATOM 762 C CA . PHE A 1 91 ? 8.533 9.890 -23.414 1.00 75.75 91 PHE A CA 1
ATOM 763 C C . PHE A 1 91 ? 9.602 9.510 -24.452 1.00 75.75 91 PHE A C 1
ATOM 765 O O . PHE A 1 91 ? 9.905 8.330 -24.621 1.00 75.75 91 PHE A O 1
ATOM 772 N N . LYS A 1 92 ? 10.193 10.493 -25.145 1.00 74.56 92 LYS A N 1
ATOM 773 C CA . LYS A 1 92 ? 11.279 10.274 -26.126 1.00 74.56 92 LYS A CA 1
ATOM 774 C C . LYS A 1 92 ? 12.658 10.240 -25.455 1.00 74.56 92 LYS A C 1
ATOM 776 O O . LYS A 1 92 ? 12.854 10.823 -24.391 1.00 74.56 92 LYS A O 1
ATOM 781 N N . LYS A 1 93 ? 13.636 9.555 -26.067 1.00 58.34 93 LYS A N 1
ATOM 782 C CA . LYS A 1 93 ? 15.035 9.533 -25.602 1.00 58.34 93 LYS A CA 1
ATOM 783 C C . LYS A 1 93 ? 15.620 10.924 -25.839 1.00 58.34 93 LYS A C 1
ATOM 785 O O . LYS A 1 93 ? 15.653 11.369 -26.981 1.00 58.34 93 LYS A O 1
ATOM 790 N N . GLY A 1 94 ? 16.094 11.567 -24.772 1.00 61.69 94 GLY A N 1
ATOM 791 C CA . GLY A 1 94 ? 16.675 12.914 -24.818 1.00 61.69 94 GLY A CA 1
ATOM 792 C C . GLY A 1 94 ? 15.623 14.004 -24.649 1.00 61.69 94 GLY A C 1
ATOM 793 O O . GLY A 1 94 ? 15.388 14.758 -25.581 1.00 61.69 94 GLY A O 1
ATOM 794 N N . GLY A 1 95 ? 14.970 14.018 -23.483 1.00 51.12 95 GLY A N 1
ATOM 795 C CA . GLY A 1 95 ? 13.850 14.905 -23.175 1.00 51.12 95 GLY A CA 1
ATOM 796 C C . GLY A 1 95 ? 14.070 16.374 -23.541 1.00 51.12 95 GLY A C 1
ATOM 797 O O . GLY A 1 95 ? 15.185 16.889 -23.467 1.00 51.12 95 GLY A O 1
ATOM 798 N N . GLU A 1 96 ? 12.966 17.025 -23.892 1.00 36.31 96 GLU A N 1
ATOM 799 C CA . GLU A 1 96 ? 12.686 18.365 -23.372 1.00 36.31 96 GLU A CA 1
ATOM 800 C C . GLU A 1 96 ? 11.987 18.209 -22.018 1.00 36.31 96 GLU A C 1
ATOM 802 O O . GLU A 1 96 ? 11.133 17.292 -21.908 1.00 36.31 96 GLU A O 1
#

Organism: NCBI:txid412755

Foldseek 3Di:
DVVVVVVVCCVVCVCVVDDDDDPDDDPVNVVVVVVVVVVVVVVVVCCVVVVDDDDDVVQCPDPDHDPCSVCVVVVPDDDQVRPDPPDDDPADDPGD

Sequence (96 aa):
MFGARLLKDITERPEFYFRCIELTRTDAELKAFEQELYDICKNMQFMIRSGRFYTNEHACEATFRCDYIEQCYNRMQVDQDHVPDGFKCIFKKGGE

pLDDT: mean 89.27, std 9.75, range [36.31, 98.38]

Radius of gyration: 24.29 Å; chains: 1; bounding box: 54×37×50 Å